Protein AF-A0A7V7JJJ9-F1 (afdb_monomer)

Radius of gyration: 15.01 Å; Cα contacts (8 Å, |Δi|>4): 64; chains: 1; bounding box: 35×25×46 Å

Nearest PDB structures (foldseek):
  1s94-assembly2_B  TM=2.962E-01  e=5.820E+00  Doryteuthis pealeii

pLDDT: mean 86.71, std 11.2, range [35.59, 96.56]

Mean predicted aligned error: 5.65 Å

Sequence (90 aa):
MSNISLTERYQALKNTLITRMMLGDAEDKCQKDLDDIYDRIVHAPVDTINAAIEKLSFAHHCLTEEQDLKETANLLCQVRDALESFEKRD

Foldseek 3Di:
DDPDALQNVLVVLVVVQVVVVVVVDDRVVSVVVNVVSVCCLLVPQCPDPSNLVSLQSNLVCCVPPVVNPPSNVSSVVRSVVVVVVVVVVD

Solvent-accessible surface area (backbone atoms only — not comparable to full-atom values): 5117 Å² total; per-residue (Å²): 130,86,80,75,50,68,51,60,52,42,54,55,50,50,55,50,44,56,55,36,57,78,68,73,52,90,53,70,68,61,54,50,57,43,52,56,46,50,50,56,54,72,69,50,72,54,84,46,71,66,48,37,51,49,32,50,54,37,23,49,45,29,46,76,76,68,64,34,60,66,60,21,51,52,40,51,48,52,43,49,56,36,53,56,55,52,62,77,72,113

Structure (mmCIF, N/CA/C/O backbone):
data_AF-A0A7V7JJJ9-F1
#
_entry.id   AF-A0A7V7JJJ9-F1
#
loop_
_atom_site.group_PDB
_atom_site.id
_atom_site.type_symbol
_atom_site.label_atom_id
_atom_site.label_alt_id
_atom_site.label_comp_id
_atom_site.label_asym_id
_atom_site.label_entity_id
_atom_site.label_seq_id
_atom_site.pdbx_PDB_ins_code
_atom_site.Cartn_x
_atom_site.Cartn_y
_atom_site.Cartn_z
_atom_site.occupancy
_atom_site.B_iso_or_equiv
_atom_site.auth_seq_id
_atom_site.auth_comp_id
_atom_site.auth_asym_id
_atom_site.auth_atom_id
_atom_site.pdbx_PDB_model_num
ATOM 1 N N . MET A 1 1 ? 14.899 -14.241 12.969 1.00 35.59 1 MET A N 1
ATOM 2 C CA . MET A 1 1 ? 14.531 -14.237 11.539 1.00 35.59 1 MET A CA 1
ATOM 3 C C . MET A 1 1 ? 13.788 -12.941 11.297 1.00 35.59 1 MET A C 1
ATOM 5 O O . MET A 1 1 ? 12.714 -12.785 11.860 1.00 35.59 1 MET A O 1
ATOM 9 N N . SER A 1 2 ? 14.393 -11.975 10.608 1.00 42.03 2 SER A N 1
ATOM 10 C CA . SER A 1 2 ? 13.729 -10.698 10.332 1.00 42.03 2 SER A CA 1
ATOM 11 C C . SER A 1 2 ? 12.581 -10.953 9.357 1.00 42.03 2 SER A C 1
ATOM 13 O O . SER A 1 2 ? 12.828 -11.282 8.199 1.00 42.03 2 SER A O 1
ATOM 15 N N . ASN A 1 3 ? 11.338 -10.876 9.838 1.00 58.22 3 ASN A N 1
ATOM 16 C CA . ASN A 1 3 ? 10.165 -10.774 8.974 1.00 58.22 3 ASN A CA 1
ATOM 17 C C . ASN A 1 3 ? 10.249 -9.406 8.294 1.00 58.22 3 ASN A C 1
ATOM 19 O O . ASN A 1 3 ? 9.842 -8.410 8.882 1.00 58.22 3 ASN A O 1
ATOM 23 N N . ILE A 1 4 ? 10.864 -9.358 7.113 1.00 67.38 4 ILE A N 1
ATOM 24 C CA . ILE A 1 4 ? 10.884 -8.157 6.272 1.00 67.38 4 ILE A CA 1
ATOM 25 C C . ILE A 1 4 ? 9.425 -7.792 5.981 1.00 67.38 4 ILE A C 1
ATOM 27 O O . ILE A 1 4 ? 8.646 -8.672 5.594 1.00 67.38 4 ILE A O 1
ATOM 31 N N . SER A 1 5 ? 9.062 -6.531 6.204 1.00 86.50 5 SER A N 1
ATOM 32 C CA . SER A 1 5 ? 7.705 -6.032 5.961 1.00 86.50 5 SER A CA 1
ATOM 33 C C . SER A 1 5 ? 7.334 -6.175 4.481 1.00 86.50 5 SER A C 1
ATOM 35 O O . SER A 1 5 ? 8.199 -6.204 3.595 1.00 86.50 5 SER A O 1
ATOM 37 N N . LEU A 1 6 ? 6.040 -6.293 4.180 1.00 86.62 6 LEU A N 1
ATOM 38 C CA . LEU A 1 6 ? 5.583 -6.374 2.788 1.00 86.62 6 LEU A CA 1
ATOM 39 C C . LEU A 1 6 ? 5.908 -5.079 2.032 1.00 86.62 6 LEU A C 1
ATOM 41 O O . LEU A 1 6 ? 6.270 -5.138 0.860 1.00 86.62 6 LEU A O 1
ATOM 45 N N . THR A 1 7 ? 5.876 -3.945 2.725 1.00 87.44 7 THR A N 1
ATOM 46 C CA . THR A 1 7 ? 6.242 -2.618 2.227 1.00 87.44 7 THR A CA 1
ATOM 47 C C . THR A 1 7 ? 7.708 -2.559 1.797 1.00 87.44 7 THR A C 1
ATOM 49 O O . THR A 1 7 ? 7.998 -2.178 0.665 1.00 87.44 7 THR A O 1
ATOM 52 N N . GLU A 1 8 ? 8.646 -3.000 2.642 1.00 88.56 8 GLU A N 1
ATOM 53 C CA . GLU A 1 8 ? 10.072 -3.059 2.276 1.00 88.56 8 GLU A CA 1
ATOM 54 C C . GLU A 1 8 ? 10.300 -3.982 1.075 1.00 88.56 8 GLU A C 1
ATOM 56 O O . GLU A 1 8 ? 11.115 -3.705 0.191 1.00 88.56 8 GLU A O 1
ATOM 61 N N . ARG A 1 9 ? 9.556 -5.091 1.019 1.00 88.00 9 ARG A N 1
ATOM 62 C CA . ARG A 1 9 ? 9.652 -6.051 -0.080 1.00 88.00 9 ARG A CA 1
ATOM 63 C C . ARG A 1 9 ? 9.112 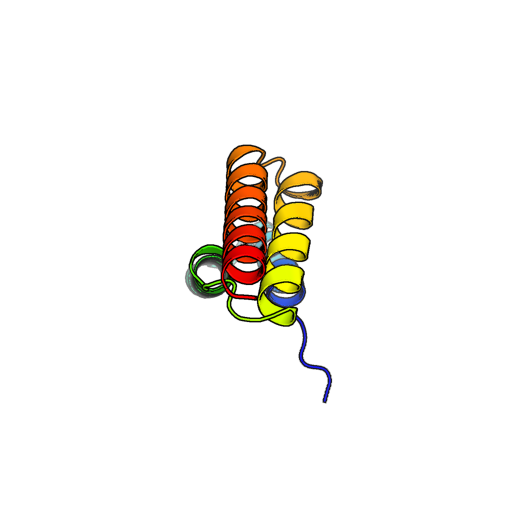-5.475 -1.389 1.00 88.00 9 ARG A C 1
ATOM 65 O O . ARG A 1 9 ? 9.739 -5.684 -2.426 1.00 88.00 9 ARG A O 1
ATOM 72 N N . TYR A 1 10 ? 8.011 -4.727 -1.332 1.00 89.19 10 TYR A N 1
ATOM 73 C CA . TYR A 1 10 ? 7.458 -3.984 -2.463 1.00 89.19 10 TYR A CA 1
ATOM 74 C C . TYR A 1 10 ? 8.468 -2.959 -2.990 1.00 89.19 10 TYR A C 1
ATOM 76 O O . TYR A 1 10 ? 8.799 -2.971 -4.173 1.00 89.19 10 TYR A O 1
ATOM 84 N N . GLN A 1 11 ? 9.053 -2.146 -2.105 1.00 88.62 11 GLN A N 1
ATOM 85 C CA . GLN A 1 11 ? 10.064 -1.145 -2.465 1.00 88.62 11 GLN A CA 1
ATOM 86 C C . GLN A 1 11 ? 11.287 -1.772 -3.147 1.00 88.62 11 GLN A C 1
ATOM 88 O O . GLN A 1 11 ? 11.734 -1.312 -4.199 1.00 88.62 11 GLN A O 1
ATOM 93 N N . ALA A 1 12 ? 11.820 -2.859 -2.582 1.00 89.56 12 ALA A N 1
ATOM 94 C CA . ALA A 1 12 ? 12.967 -3.561 -3.152 1.00 89.56 12 ALA A CA 1
ATOM 95 C C . ALA A 1 12 ? 12.662 -4.139 -4.544 1.00 89.56 12 ALA A C 1
ATOM 97 O O . ALA A 1 12 ? 13.485 -4.047 -5.462 1.00 89.56 12 ALA A O 1
ATOM 98 N N . LEU A 1 13 ? 11.471 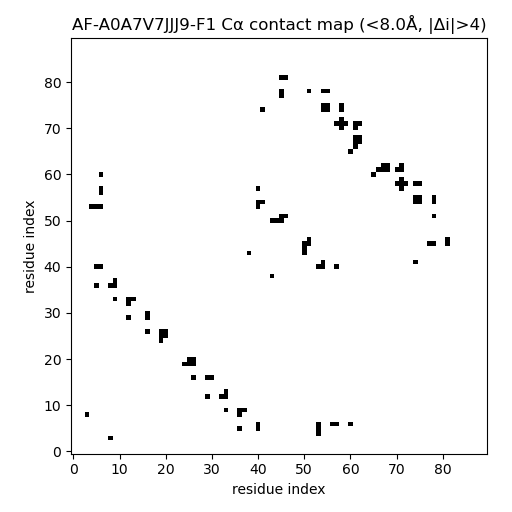-4.718 -4.713 1.00 88.94 13 LEU A N 1
ATOM 99 C CA . LEU A 1 13 ? 11.035 -5.287 -5.982 1.00 88.94 13 LEU A CA 1
ATOM 100 C C . LEU A 1 13 ? 10.809 -4.191 -7.035 1.00 88.94 13 LEU A C 1
ATOM 102 O O . LEU A 1 13 ? 11.247 -4.341 -8.173 1.00 88.94 13 LEU A O 1
ATOM 106 N N . LYS A 1 14 ? 10.246 -3.047 -6.639 1.00 88.12 14 LYS A N 1
ATOM 107 C CA . LYS A 1 14 ? 10.025 -1.885 -7.507 1.00 88.12 14 LYS A CA 1
ATOM 108 C C . LYS A 1 14 ? 11.337 -1.276 -7.995 1.00 88.12 14 LYS A C 1
ATOM 110 O O . LYS A 1 14 ? 11.501 -1.031 -9.186 1.00 88.12 14 LYS A O 1
ATOM 115 N N . ASN A 1 15 ? 12.318 -1.125 -7.109 1.00 88.31 15 ASN A N 1
ATOM 116 C CA . ASN A 1 15 ? 13.660 -0.672 -7.486 1.00 88.31 15 ASN A CA 1
ATOM 117 C C . ASN A 1 15 ? 14.353 -1.654 -8.443 1.00 88.31 15 ASN A C 1
ATOM 119 O O . ASN A 1 15 ? 15.054 -1.243 -9.374 1.00 88.31 15 ASN A O 1
ATOM 123 N N . THR A 1 16 ? 14.128 -2.955 -8.247 1.00 87.44 16 THR A N 1
ATOM 124 C CA . THR A 1 16 ? 14.627 -3.999 -9.151 1.00 87.44 16 THR A CA 1
ATOM 125 C C . THR A 1 16 ? 13.968 -3.896 -10.527 1.00 87.44 16 THR A C 1
ATOM 127 O O . THR A 1 16 ? 14.673 -3.977 -11.533 1.00 87.44 16 THR A O 1
ATOM 130 N N . LEU A 1 17 ? 12.651 -3.673 -10.576 1.00 87.06 17 LEU A N 1
ATOM 131 C CA . LEU A 1 17 ? 11.893 -3.478 -11.812 1.00 87.06 17 LEU A CA 1
ATOM 132 C C . LEU A 1 17 ? 12.425 -2.272 -12.595 1.00 87.06 17 LEU A C 1
ATOM 134 O O . LEU A 1 17 ? 12.873 -2.434 -13.723 1.00 87.06 17 LEU A O 1
ATOM 138 N N . ILE A 1 18 ? 12.510 -1.099 -11.957 1.00 85.81 18 ILE A N 1
ATOM 139 C CA . ILE A 1 18 ? 13.035 0.132 -12.574 1.00 85.81 18 ILE A CA 1
ATOM 140 C C . ILE A 1 18 ? 14.440 -0.100 -13.145 1.00 85.81 18 ILE A C 1
ATOM 142 O O . ILE A 1 18 ? 14.748 0.319 -14.259 1.00 85.81 18 ILE A O 1
ATOM 146 N N . THR A 1 19 ? 15.297 -0.808 -12.406 1.00 85.38 19 THR A N 1
ATOM 147 C CA . THR A 1 19 ? 16.651 -1.133 -12.876 1.00 85.38 19 THR A CA 1
ATOM 148 C C . THR A 1 19 ? 16.619 -2.032 -14.115 1.00 85.38 19 THR A C 1
ATOM 150 O O . THR A 1 19 ? 17.399 -1.827 -15.040 1.00 85.38 19 THR A O 1
ATOM 153 N N . ARG A 1 20 ? 15.713 -3.014 -14.168 1.00 82.12 20 ARG A N 1
ATOM 154 C CA . ARG A 1 20 ? 15.558 -3.920 -15.317 1.00 82.12 20 ARG A CA 1
ATOM 155 C C . ARG A 1 20 ? 14.945 -3.236 -16.537 1.00 82.12 20 ARG A C 1
ATOM 157 O O . ARG A 1 20 ? 15.437 -3.486 -17.635 1.00 82.12 20 ARG A O 1
ATOM 164 N N . MET A 1 21 ? 13.986 -2.321 -16.355 1.00 81.69 21 MET A N 1
ATOM 165 C CA . MET A 1 21 ? 13.466 -1.458 -17.431 1.00 81.69 21 MET A CA 1
ATOM 166 C C . MET A 1 21 ? 14.596 -0.720 -18.135 1.00 81.69 21 MET A C 1
ATOM 168 O O . MET A 1 21 ? 14.689 -0.725 -19.360 1.00 81.69 21 MET A O 1
ATOM 172 N N . MET A 1 22 ? 15.488 -0.113 -17.347 1.00 82.75 22 MET A N 1
ATOM 173 C CA . MET A 1 22 ? 16.633 0.638 -17.868 1.00 82.75 22 MET A CA 1
ATOM 174 C C . MET A 1 22 ? 17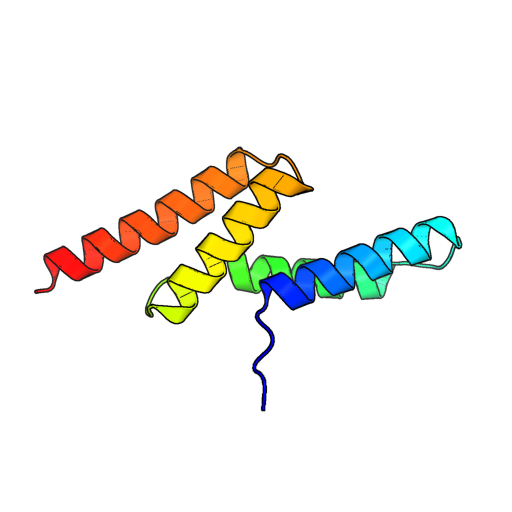.618 -0.252 -18.640 1.00 82.75 22 MET A C 1
ATOM 176 O O . MET A 1 22 ? 18.355 0.245 -19.488 1.00 82.75 22 MET A O 1
ATOM 180 N N . LEU A 1 23 ? 17.630 -1.560 -18.362 1.00 84.00 23 LEU A N 1
ATOM 181 C CA . LEU A 1 23 ? 18.478 -2.554 -19.022 1.00 84.00 23 LEU A CA 1
ATOM 182 C C . LEU A 1 23 ? 17.790 -3.254 -20.212 1.00 84.00 23 LEU A C 1
ATOM 184 O O . LEU A 1 23 ? 18.450 -4.028 -20.903 1.00 84.00 23 LEU A O 1
ATOM 188 N N . GLY A 1 24 ? 16.509 -2.969 -20.483 1.00 70.75 24 GLY A N 1
ATOM 189 C CA . GLY A 1 24 ? 15.764 -3.502 -21.631 1.00 70.75 24 GLY A CA 1
ATOM 190 C C . GLY A 1 24 ? 15.357 -4.976 -21.516 1.00 70.75 24 GLY A C 1
ATOM 191 O O . GLY A 1 24 ? 15.167 -5.627 -22.543 1.00 70.75 24 GLY A O 1
ATOM 192 N N . ASP A 1 25 ? 15.256 -5.508 -20.295 1.00 74.94 25 ASP A N 1
ATOM 193 C CA . ASP A 1 25 ? 14.900 -6.909 -20.034 1.00 74.94 25 ASP A CA 1
ATOM 194 C C . ASP A 1 25 ? 13.380 -7.082 -19.828 1.00 74.94 25 ASP A C 1
ATOM 196 O O . ASP A 1 25 ? 12.705 -6.165 -19.361 1.00 74.94 25 ASP A O 1
ATOM 200 N N . ALA A 1 26 ? 12.823 -8.248 -20.174 1.00 60.53 26 ALA A N 1
ATOM 201 C CA . ALA A 1 26 ? 11.373 -8.484 -20.125 1.00 60.53 26 ALA A CA 1
ATOM 202 C C . ALA A 1 26 ? 10.839 -8.594 -18.676 1.00 60.53 26 ALA A C 1
ATOM 204 O O . ALA A 1 26 ? 11.346 -9.365 -17.858 1.00 60.53 26 ALA A O 1
ATOM 205 N N . GLU A 1 27 ? 9.787 -7.829 -18.365 1.00 67.88 27 GLU A N 1
ATOM 206 C CA . GLU A 1 27 ? 9.382 -7.459 -16.997 1.00 67.88 27 GLU A CA 1
ATOM 207 C C . GLU A 1 27 ? 8.277 -8.303 -16.347 1.00 67.88 27 GLU A C 1
ATOM 209 O O . GLU A 1 27 ? 8.060 -8.195 -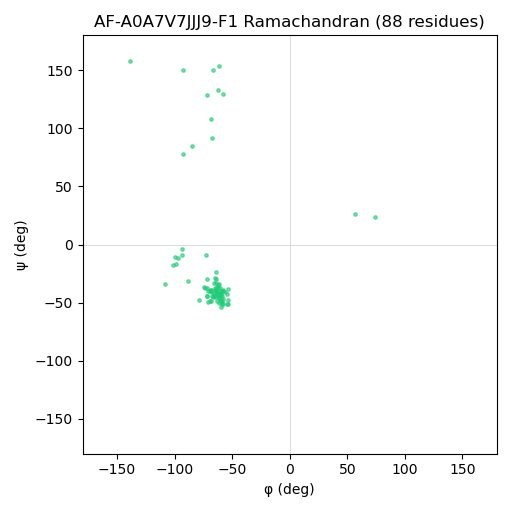15.136 1.00 67.88 27 GLU A O 1
ATOM 214 N N . ASP A 1 28 ? 7.592 -9.158 -17.110 1.00 73.75 28 ASP A N 1
ATOM 215 C CA . ASP A 1 28 ? 6.268 -9.693 -16.742 1.00 73.75 28 ASP A CA 1
ATOM 216 C C . ASP A 1 28 ? 6.206 -10.357 -15.359 1.00 73.75 28 ASP A C 1
ATOM 218 O O . ASP A 1 28 ? 5.233 -10.208 -14.621 1.00 73.75 28 ASP A O 1
ATOM 222 N N . LYS A 1 29 ? 7.257 -11.087 -14.967 1.00 77.75 29 LYS A N 1
ATOM 223 C CA . LYS A 1 29 ? 7.282 -11.767 -13.664 1.00 77.75 29 LYS A CA 1
ATOM 224 C C . LYS A 1 29 ? 7.475 -10.794 -12.497 1.00 77.75 29 LYS A C 1
ATOM 226 O O . LYS A 1 29 ? 6.894 -10.995 -11.439 1.00 77.75 29 LYS A O 1
ATOM 231 N N . CYS A 1 30 ? 8.295 -9.762 -12.681 1.00 81.38 30 CYS A N 1
ATOM 232 C CA . CYS A 1 30 ? 8.610 -8.800 -11.626 1.00 81.38 30 CYS A CA 1
ATOM 233 C C . CYS A 1 30 ? 7.430 -7.853 -11.378 1.00 81.38 30 CYS A C 1
ATOM 235 O O . CYS A 1 30 ? 7.147 -7.531 -10.228 1.00 81.38 30 CYS A O 1
ATOM 237 N N . GLN A 1 31 ? 6.710 -7.479 -12.441 1.00 84.56 31 GLN A N 1
ATOM 238 C CA . GLN A 1 31 ? 5.467 -6.721 -12.324 1.00 84.56 31 GLN A CA 1
ATOM 239 C C . GLN A 1 31 ? 4.379 -7.535 -11.615 1.00 84.56 31 GLN A C 1
ATOM 241 O O . GLN A 1 31 ? 3.764 -7.048 -10.675 1.00 84.56 31 GLN A O 1
ATOM 246 N N . LYS A 1 32 ? 4.200 -8.808 -11.986 1.00 88.69 32 LYS A N 1
ATOM 247 C CA . LYS A 1 32 ? 3.224 -9.673 -11.316 1.00 88.69 32 LYS A CA 1
ATOM 248 C C . LYS A 1 32 ? 3.503 -9.827 -9.816 1.00 88.69 32 LYS A C 1
ATOM 250 O O . LYS A 1 32 ? 2.587 -9.734 -9.008 1.00 88.69 32 LYS A O 1
ATOM 255 N N . ASP A 1 33 ? 4.764 -10.046 -9.445 1.00 87.88 33 ASP A N 1
ATOM 256 C CA . ASP A 1 33 ? 5.150 -10.176 -8.037 1.00 87.88 33 ASP A CA 1
ATOM 257 C C . ASP A 1 33 ? 4.919 -8.855 -7.257 1.00 87.88 33 ASP A C 1
ATOM 259 O O . ASP A 1 33 ? 4.658 -8.896 -6.053 1.00 87.88 33 ASP A O 1
ATOM 263 N N . LEU A 1 34 ? 4.995 -7.688 -7.919 1.00 88.81 34 LEU A N 1
ATOM 264 C CA . LEU A 1 34 ? 4.655 -6.384 -7.327 1.00 88.81 34 LEU A CA 1
ATOM 265 C C . LEU A 1 34 ? 3.157 -6.262 -7.075 1.00 88.81 34 LEU A C 1
ATOM 267 O O . LEU A 1 34 ? 2.763 -5.912 -5.961 1.00 88.81 34 LEU A O 1
ATOM 271 N N . ASP A 1 35 ? 2.351 -6.588 -8.084 1.00 89.31 35 ASP A N 1
ATOM 272 C CA . ASP A 1 35 ? 0.892 -6.533 -8.009 1.00 89.31 35 ASP A CA 1
ATOM 273 C C . ASP A 1 35 ? 0.378 -7.459 -6.893 1.00 89.31 35 ASP A C 1
ATOM 275 O O . ASP A 1 35 ? -0.445 -7.052 -6.074 1.00 89.31 35 ASP A O 1
ATOM 279 N N . ASP A 1 36 ? 0.946 -8.664 -6.768 1.00 91.38 36 ASP A N 1
ATOM 280 C CA . ASP A 1 36 ? 0.603 -9.615 -5.705 1.00 91.38 36 ASP A CA 1
ATOM 281 C C . ASP A 1 36 ? 0.928 -9.067 -4.298 1.00 91.38 36 ASP A C 1
ATOM 283 O O . ASP A 1 36 ? 0.196 -9.322 -3.335 1.00 91.38 36 ASP A O 1
ATOM 287 N N . ILE A 1 37 ? 2.035 -8.330 -4.129 1.00 91.50 37 ILE A N 1
ATOM 288 C CA . ILE A 1 37 ? 2.378 -7.708 -2.838 1.00 91.50 37 ILE A CA 1
ATOM 289 C C . ILE A 1 37 ? 1.444 -6.533 -2.546 1.00 91.50 37 ILE A C 1
ATOM 291 O O . ILE A 1 37 ? 0.952 -6.426 -1.420 1.00 91.50 37 ILE A O 1
ATOM 295 N N . TYR A 1 38 ? 1.184 -5.687 -3.544 1.00 91.69 38 TYR A N 1
ATOM 296 C CA . TYR A 1 38 ? 0.252 -4.568 -3.439 1.00 91.69 38 TYR A CA 1
ATOM 297 C C . TYR A 1 38 ? -1.127 -5.052 -2.979 1.00 91.69 38 TYR A C 1
ATOM 299 O O . TYR A 1 38 ? -1.637 -4.585 -1.958 1.00 91.69 38 TYR A O 1
ATOM 307 N N . ASP A 1 39 ? -1.679 -6.067 -3.649 1.00 91.44 39 ASP A N 1
ATOM 308 C CA . ASP A 1 39 ? -2.998 -6.612 -3.330 1.00 91.44 39 ASP A CA 1
ATOM 309 C C . ASP A 1 39 ? -3.066 -7.127 -1.895 1.00 91.44 39 ASP A C 1
ATOM 311 O O . ASP A 1 39 ? -4.047 -6.89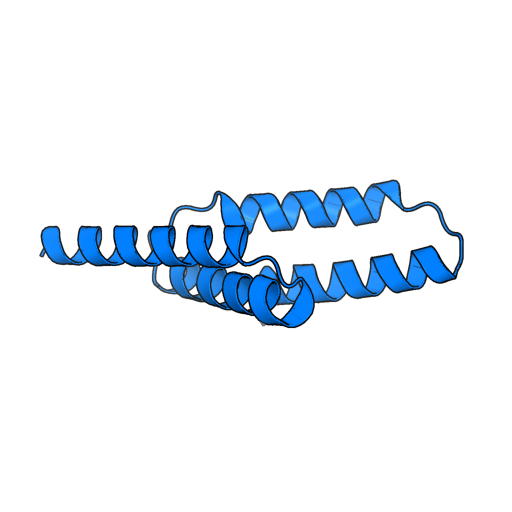5 -1.184 1.00 91.44 39 ASP A O 1
ATOM 315 N N . ARG A 1 40 ? -1.995 -7.776 -1.429 1.00 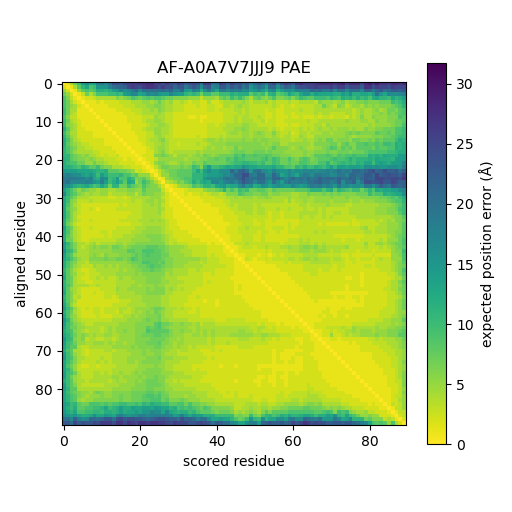90.06 40 ARG A N 1
ATOM 316 C CA . ARG A 1 40 ? -1.907 -8.270 -0.054 1.00 90.06 40 ARG A CA 1
ATOM 317 C C . ARG A 1 40 ? -1.875 -7.155 0.979 1.00 90.06 40 ARG A C 1
ATOM 319 O O . ARG A 1 40 ? -2.381 -7.375 2.073 1.00 90.06 40 ARG A O 1
ATOM 326 N N . ILE A 1 41 ? -1.290 -5.998 0.683 1.00 90.50 41 ILE A N 1
ATOM 327 C CA . ILE A 1 41 ? -1.271 -4.871 1.623 1.00 90.50 41 ILE A CA 1
ATOM 328 C C . ILE A 1 41 ? -2.615 -4.138 1.596 1.00 90.50 41 ILE A C 1
ATOM 330 O O . ILE A 1 41 ? -3.204 -3.875 2.648 1.00 90.50 41 ILE A O 1
ATOM 334 N N . VAL A 1 42 ? -3.131 -3.835 0.404 1.00 90.88 42 VAL A N 1
ATOM 335 C CA . VAL A 1 42 ? -4.338 -3.017 0.222 1.00 90.88 42 VAL A CA 1
ATOM 336 C C . VAL A 1 42 ? -5.598 -3.757 0.659 1.00 90.88 42 VAL A C 1
ATOM 338 O O . VAL A 1 42 ? -6.431 -3.170 1.349 1.00 90.88 42 VAL A O 1
ATOM 341 N N . HIS A 1 43 ? -5.716 -5.052 0.367 1.00 90.62 43 HIS A N 1
ATOM 342 C CA . HIS A 1 43 ? -6.915 -5.830 0.693 1.00 90.62 43 HIS A CA 1
ATOM 343 C C . HIS A 1 43 ? -6.841 -6.568 2.034 1.00 90.62 43 HIS A C 1
ATOM 345 O O . HIS A 1 43 ? -7.857 -7.098 2.487 1.00 90.62 43 HIS A O 1
ATOM 351 N N . ALA A 1 44 ? -5.681 -6.606 2.704 1.00 88.25 44 ALA A N 1
ATOM 352 C CA . ALA A 1 44 ? -5.601 -7.210 4.033 1.00 88.25 44 ALA A CA 1
ATOM 353 C C . ALA A 1 44 ? -6.490 -6.451 5.035 1.00 88.25 44 ALA A C 1
ATOM 355 O O . ALA A 1 44 ? -6.423 -5.220 5.090 1.00 88.25 44 ALA A O 1
ATOM 356 N N . PRO A 1 45 ? -7.302 -7.144 5.850 1.00 90.88 45 PRO A N 1
ATOM 357 C CA . PRO A 1 45 ? -8.029 -6.505 6.937 1.00 90.88 45 PRO A CA 1
ATOM 358 C C . PRO A 1 45 ? -7.059 -5.997 8.014 1.00 90.88 45 PRO A C 1
ATOM 360 O O . PRO A 1 45 ? -5.994 -6.572 8.238 1.00 90.88 45 PRO A O 1
ATOM 363 N N . VAL A 1 46 ? -7.442 -4.928 8.712 1.00 92.88 46 VAL A N 1
ATOM 364 C CA . VAL A 1 46 ? -6.698 -4.407 9.869 1.00 92.88 46 VAL A CA 1
ATOM 365 C C . VAL A 1 46 ? -7.271 -5.031 11.139 1.00 92.88 46 VAL A C 1
ATOM 367 O O . VAL A 1 46 ? -8.076 -4.434 11.844 1.00 92.88 46 VAL A O 1
ATOM 370 N N . ASP A 1 47 ? -6.900 -6.280 11.395 1.00 92.12 47 ASP A N 1
ATOM 371 C CA . ASP A 1 47 ? -7.335 -7.055 12.564 1.00 92.12 47 ASP A CA 1
ATOM 372 C C . ASP A 1 47 ? -6.288 -7.091 13.695 1.00 92.12 47 ASP A C 1
ATOM 374 O O . ASP A 1 47 ? -6.579 -7.510 14.815 1.00 92.12 47 ASP A O 1
ATOM 378 N N . THR A 1 48 ? -5.070 -6.627 13.413 1.00 90.25 48 THR A N 1
ATOM 379 C CA . THR A 1 48 ? -3.932 -6.605 14.336 1.00 90.25 48 THR A CA 1
ATOM 380 C C . THR A 1 48 ? -3.153 -5.295 14.231 1.00 90.25 48 THR A C 1
ATOM 382 O O . THR A 1 48 ? -3.155 -4.628 13.195 1.00 90.25 48 THR A O 1
ATOM 385 N N . ILE A 1 49 ? -2.406 -4.954 15.288 1.00 88.75 49 ILE A N 1
ATOM 386 C CA . ILE A 1 49 ? -1.503 -3.788 15.295 1.00 88.75 49 ILE A CA 1
ATOM 387 C C . ILE A 1 49 ? -0.463 -3.894 14.170 1.00 88.75 49 ILE A C 1
ATOM 389 O O . ILE A 1 49 ? -0.182 -2.906 13.500 1.00 88.75 49 ILE A O 1
ATOM 393 N N . ASN A 1 50 ? 0.072 -5.091 13.914 1.00 89.56 50 ASN A N 1
ATOM 394 C CA . ASN A 1 50 ? 1.048 -5.294 12.842 1.00 89.56 50 ASN A CA 1
ATOM 395 C C . ASN A 1 50 ? 0.446 -5.005 11.460 1.00 89.56 50 ASN A C 1
ATOM 397 O O . ASN A 1 50 ? 1.099 -4.353 10.653 1.00 89.56 50 ASN A O 1
ATOM 401 N N . ALA A 1 51 ? -0.798 -5.424 11.202 1.00 90.25 51 ALA A N 1
ATOM 402 C CA . ALA A 1 51 ? -1.490 -5.103 9.954 1.00 90.25 51 ALA A CA 1
ATOM 403 C C . ALA A 1 51 ? -1.741 -3.591 9.806 1.00 90.25 51 ALA A C 1
ATOM 405 O O . ALA A 1 51 ? -1.583 -3.043 8.715 1.00 90.25 51 ALA A O 1
ATOM 406 N N . ALA A 1 52 ? -2.074 -2.902 10.905 1.00 91.69 52 ALA A N 1
ATOM 407 C CA . ALA A 1 52 ? -2.226 -1.447 10.911 1.00 91.69 52 ALA A CA 1
ATOM 408 C C . ALA A 1 52 ? -0.905 -0.741 10.570 1.00 91.69 52 ALA A C 1
ATOM 410 O O . ALA A 1 52 ? -0.875 0.117 9.691 1.00 91.69 52 ALA A O 1
ATOM 411 N N . ILE A 1 53 ? 0.191 -1.133 11.228 1.00 92.31 53 ILE A N 1
ATOM 412 C CA . ILE A 1 53 ? 1.530 -0.583 10.978 1.00 92.31 53 ILE A CA 1
ATOM 413 C C . ILE A 1 53 ? 1.950 -0.833 9.527 1.00 92.31 53 ILE A C 1
ATOM 415 O O . ILE A 1 53 ? 2.446 0.082 8.881 1.00 92.31 53 ILE A O 1
ATOM 419 N N . GLU A 1 54 ? 1.717 -2.034 8.997 1.00 92.56 54 GLU A N 1
ATOM 420 C CA . GLU A 1 54 ? 2.049 -2.374 7.611 1.00 92.56 54 GLU A CA 1
ATOM 421 C C . GLU A 1 54 ? 1.320 -1.464 6.610 1.00 92.56 54 GLU A C 1
ATOM 423 O O . GLU A 1 54 ? 1.954 -0.888 5.728 1.00 92.56 54 GLU A O 1
ATOM 428 N N . LYS A 1 55 ? 0.008 -1.247 6.781 1.00 94.38 55 LYS A N 1
ATOM 429 C CA . LYS A 1 55 ? -0.745 -0.321 5.919 1.00 94.38 55 LYS A CA 1
ATOM 430 C C . LYS A 1 55 ? -0.292 1.127 6.063 1.00 94.38 55 LYS A C 1
ATOM 432 O O . LYS A 1 55 ? -0.260 1.837 5.063 1.00 94.38 55 LYS A O 1
ATOM 437 N N . LEU A 1 56 ? 0.051 1.580 7.271 1.00 95.12 56 LEU A N 1
ATOM 438 C CA . LEU A 1 56 ? 0.562 2.938 7.489 1.00 95.12 56 LEU A CA 1
ATOM 439 C C . LEU A 1 56 ? 1.928 3.143 6.825 1.00 95.12 56 LEU A C 1
ATOM 441 O O . LEU A 1 56 ? 2.149 4.174 6.191 1.00 95.12 56 LEU A O 1
ATOM 445 N N . SER A 1 57 ? 2.820 2.155 6.922 1.00 94.19 57 SER A N 1
ATOM 446 C CA . SER A 1 57 ? 4.106 2.159 6.217 1.00 94.19 57 SER A CA 1
ATOM 447 C C . SER A 1 57 ? 3.907 2.229 4.704 1.00 94.19 57 SER A C 1
ATOM 449 O O . SER A 1 57 ? 4.571 3.014 4.027 1.00 94.19 57 SER A O 1
ATOM 451 N N . PHE A 1 58 ? 2.952 1.462 4.174 1.00 94.94 58 PHE A N 1
ATOM 452 C CA . PHE A 1 58 ? 2.643 1.486 2.749 1.00 94.94 58 PHE A CA 1
ATOM 453 C C . PHE A 1 58 ? 1.997 2.805 2.307 1.00 94.94 58 PHE A C 1
ATOM 455 O O . PHE A 1 58 ? 2.403 3.377 1.302 1.00 94.94 58 PHE A O 1
ATOM 462 N N . ALA A 1 59 ? 1.080 3.363 3.101 1.00 95.31 59 ALA A N 1
ATOM 463 C CA . ALA A 1 59 ? 0.489 4.675 2.845 1.00 95.31 59 ALA A CA 1
ATOM 464 C C . ALA A 1 59 ? 1.553 5.781 2.803 1.00 95.31 59 ALA A C 1
ATOM 466 O O . ALA A 1 59 ? 1.506 6.659 1.945 1.00 95.31 59 ALA A O 1
ATOM 467 N N . HIS A 1 60 ? 2.545 5.721 3.697 1.00 94.31 60 HIS A N 1
ATOM 468 C CA . HIS A 1 60 ? 3.682 6.635 3.661 1.00 94.31 60 HIS A CA 1
ATOM 469 C C . HIS A 1 60 ? 4.467 6.497 2.351 1.00 94.31 60 HI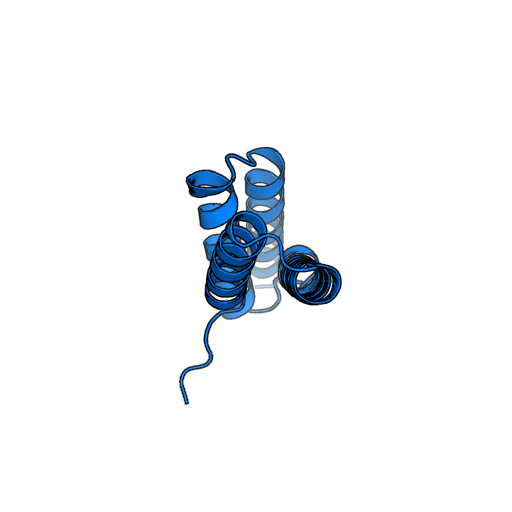S A C 1
ATOM 471 O O . HIS A 1 60 ? 4.763 7.509 1.722 1.00 94.31 60 HIS A O 1
ATOM 477 N N . HIS A 1 61 ? 4.759 5.270 1.907 1.00 92.62 61 HIS A N 1
ATOM 478 C CA . HIS A 1 61 ? 5.417 5.035 0.619 1.00 92.62 61 HIS A CA 1
ATOM 479 C C . HIS A 1 61 ? 4.613 5.613 -0.558 1.00 92.62 61 HIS A C 1
ATOM 481 O O . HIS A 1 61 ? 5.171 6.362 -1.364 1.00 92.62 61 HIS A O 1
ATOM 487 N N . CYS A 1 62 ? 3.306 5.340 -0.625 1.00 92.56 62 CYS A N 1
ATOM 488 C CA . CYS A 1 62 ? 2.427 5.893 -1.658 1.00 92.56 62 CYS A CA 1
ATOM 489 C C . CYS A 1 62 ? 2.467 7.428 -1.673 1.00 92.56 62 CYS A C 1
ATOM 491 O O . CYS A 1 62 ? 2.543 8.037 -2.739 1.00 92.56 62 CYS A O 1
ATOM 493 N N . LEU A 1 63 ? 2.493 8.065 -0.499 1.00 93.50 63 LEU A N 1
ATOM 494 C 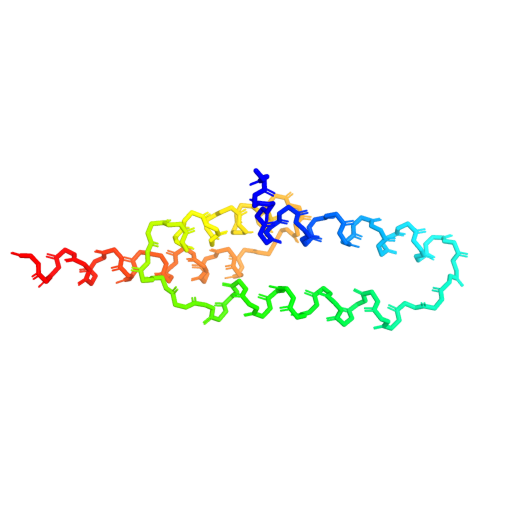CA . LEU A 1 63 ? 2.566 9.518 -0.380 1.00 93.50 63 LEU A CA 1
ATOM 495 C C . LEU A 1 63 ? 3.918 10.082 -0.837 1.00 93.50 63 LEU A C 1
ATOM 497 O O . LEU A 1 63 ? 3.950 11.062 -1.580 1.00 93.50 63 LEU A O 1
ATOM 501 N N . THR A 1 64 ? 5.029 9.507 -0.369 1.00 91.31 64 THR A N 1
ATOM 502 C CA . THR A 1 64 ? 6.361 10.109 -0.541 1.00 91.31 64 THR A CA 1
ATOM 503 C C . THR A 1 64 ? 7.058 9.714 -1.833 1.00 91.31 64 THR A C 1
ATOM 505 O O . THR A 1 64 ? 7.842 10.503 -2.357 1.00 91.31 64 THR A O 1
ATOM 508 N N . GLU A 1 65 ? 6.809 8.508 -2.341 1.00 89.38 65 GLU A N 1
ATOM 509 C CA . GLU A 1 65 ? 7.514 7.966 -3.509 1.00 89.38 65 GLU A CA 1
ATOM 510 C C . GLU A 1 65 ? 6.632 7.895 -4.760 1.00 89.38 65 GLU A C 1
ATOM 512 O O . GLU A 1 65 ? 7.132 8.100 -5.864 1.00 89.38 65 GLU A O 1
ATOM 517 N N . GLU A 1 66 ? 5.329 7.636 -4.610 1.00 88.25 66 GLU A N 1
ATOM 518 C CA . GLU A 1 66 ? 4.389 7.518 -5.742 1.00 88.25 66 GLU A CA 1
ATOM 519 C C . GLU A 1 66 ? 3.531 8.768 -5.958 1.00 88.25 66 GLU A C 1
ATOM 521 O O . GLU A 1 66 ? 2.984 8.950 -7.043 1.00 88.25 66 GLU A O 1
ATOM 526 N N . GLN A 1 67 ? 3.437 9.644 -4.951 1.00 92.75 67 GLN A N 1
ATOM 527 C CA . GLN A 1 67 ? 2.514 10.785 -4.923 1.00 92.75 67 GLN A CA 1
ATOM 528 C C . GLN A 1 67 ? 1.041 10.364 -5.109 1.00 92.75 67 GLN A C 1
ATOM 530 O O . GLN A 1 67 ? 0.206 11.158 -5.551 1.00 92.75 67 GLN A O 1
ATOM 535 N N . ASP A 1 68 ? 0.699 9.126 -4.735 1.00 93.75 68 ASP A N 1
ATOM 536 C CA . ASP A 1 68 ? -0.663 8.606 -4.810 1.00 93.75 68 ASP A CA 1
ATOM 537 C C . ASP A 1 68 ? -1.458 9.007 -3.561 1.00 93.75 68 ASP A C 1
ATOM 539 O O . ASP A 1 68 ? -1.583 8.278 -2.570 1.00 93.75 68 ASP A O 1
ATOM 543 N N . LEU A 1 69 ? -2.010 10.220 -3.611 1.00 93.19 69 LEU A N 1
ATOM 544 C CA . LEU A 1 69 ? -2.838 10.772 -2.538 1.00 93.19 69 LEU A CA 1
ATOM 545 C C . LEU A 1 69 ? -4.127 9.974 -2.321 1.00 93.19 69 LEU A C 1
ATOM 547 O O . LEU A 1 69 ? -4.647 9.944 -1.203 1.00 93.19 69 LEU A O 1
ATOM 551 N N . LYS A 1 70 ? -4.658 9.349 -3.379 1.00 95.50 70 LYS A N 1
ATOM 552 C CA . LYS A 1 70 ? -5.909 8.598 -3.308 1.00 95.50 70 LYS A CA 1
ATOM 553 C C . LYS A 1 70 ? -5.692 7.313 -2.521 1.00 95.50 70 LYS A C 1
ATOM 555 O O . LYS A 1 70 ? -6.454 7.051 -1.591 1.00 95.50 70 LYS A O 1
ATOM 560 N N . GLU A 1 71 ? -4.650 6.557 -2.854 1.00 93.31 71 GLU A N 1
ATOM 561 C CA . GLU A 1 71 ? -4.339 5.314 -2.151 1.00 93.31 71 GLU A CA 1
ATOM 562 C C . GLU A 1 71 ? -3.878 5.586 -0.718 1.00 93.31 71 GLU A C 1
ATOM 564 O O . GLU A 1 71 ? -4.334 4.934 0.221 1.00 93.31 71 GLU A O 1
ATOM 569 N N . THR A 1 72 ? -3.086 6.643 -0.513 1.00 95.44 72 THR A N 1
ATOM 570 C CA . THR A 1 72 ? -2.711 7.105 0.832 1.00 95.44 72 THR A CA 1
ATOM 571 C C . THR A 1 72 ? -3.950 7.347 1.700 1.00 95.44 72 THR A C 1
ATOM 573 O O . THR A 1 72 ? -4.050 6.824 2.811 1.00 95.44 72 THR A O 1
ATOM 576 N N . ALA A 1 73 ? -4.925 8.116 1.202 1.00 96.31 73 ALA A N 1
ATOM 577 C CA . ALA A 1 73 ? -6.150 8.405 1.944 1.00 96.31 73 ALA A CA 1
ATOM 578 C C . ALA A 1 73 ? -6.991 7.142 2.193 1.00 96.31 73 ALA A C 1
ATOM 580 O O . ALA A 1 73 ? -7.540 6.981 3.284 1.00 96.31 73 ALA A O 1
ATOM 581 N N . ASN A 1 74 ? -7.071 6.240 1.211 1.00 96.25 74 ASN A N 1
ATOM 582 C CA . ASN A 1 74 ? -7.777 4.965 1.332 1.00 96.25 74 ASN A CA 1
ATOM 583 C C . ASN A 1 74 ? -7.213 4.116 2.482 1.00 96.25 74 ASN A C 1
ATOM 585 O O . ASN A 1 74 ? -7.953 3.702 3.376 1.00 96.25 74 ASN A O 1
ATOM 589 N N . LEU A 1 75 ? -5.895 3.920 2.508 1.00 95.94 75 LEU A N 1
ATOM 590 C CA . LEU A 1 75 ? -5.213 3.131 3.533 1.00 95.94 75 LEU A CA 1
ATOM 591 C C . LEU A 1 75 ? -5.361 3.745 4.931 1.00 95.94 75 LEU A C 1
ATOM 593 O O . LEU A 1 75 ? -5.631 3.023 5.893 1.00 95.94 75 LEU A O 1
ATOM 597 N N . LEU A 1 76 ? -5.254 5.074 5.047 1.00 96.50 76 LEU A N 1
ATOM 598 C CA . LEU A 1 76 ? -5.474 5.781 6.313 1.00 96.50 76 LEU A CA 1
ATOM 599 C C . LEU A 1 76 ? -6.911 5.612 6.826 1.00 96.50 76 LEU A C 1
ATOM 601 O O . LEU A 1 76 ? -7.104 5.358 8.015 1.00 96.50 76 LEU A O 1
ATOM 605 N N . CYS A 1 77 ? -7.913 5.711 5.945 1.00 96.56 77 CYS A N 1
ATOM 606 C CA . CYS A 1 77 ? -9.311 5.472 6.306 1.00 96.56 77 CYS A CA 1
ATOM 607 C C . CYS A 1 77 ? -9.526 4.041 6.807 1.00 96.56 77 CYS A C 1
ATOM 609 O O . CYS A 1 77 ? -10.143 3.862 7.850 1.00 96.56 77 CYS A O 1
ATOM 611 N N . GLN A 1 78 ? -8.962 3.031 6.136 1.00 95.56 78 GLN A N 1
ATOM 612 C CA . GLN A 1 78 ? -9.084 1.634 6.572 1.00 95.56 78 GLN A CA 1
ATOM 613 C C . GLN A 1 78 ? -8.497 1.402 7.970 1.00 95.56 78 GLN A C 1
ATOM 615 O O . GLN A 1 78 ? -9.100 0.707 8.788 1.00 95.56 78 GLN A O 1
ATOM 620 N N . VAL A 1 79 ? -7.333 1.994 8.263 1.00 95.88 79 VAL A N 1
ATOM 621 C CA . VAL A 1 79 ? -6.717 1.903 9.595 1.00 95.88 79 VAL A CA 1
ATOM 622 C C . VAL A 1 79 ? -7.569 2.627 10.638 1.00 95.88 79 VAL A C 1
ATOM 624 O O . VAL A 1 79 ? -7.832 2.062 11.698 1.00 95.88 79 VAL A O 1
ATOM 627 N N . ARG A 1 80 ? -8.048 3.841 10.341 1.00 96.19 80 ARG A N 1
ATOM 628 C CA . ARG A 1 80 ? -8.937 4.595 11.239 1.00 96.19 80 ARG A CA 1
ATOM 629 C C . ARG A 1 80 ? -10.213 3.814 11.552 1.00 96.19 80 ARG A C 1
ATOM 631 O O . ARG A 1 80 ? -10.544 3.644 12.720 1.00 96.19 80 ARG A O 1
ATOM 638 N N . ASP A 1 81 ? -10.907 3.324 10.529 1.00 94.81 81 ASP A N 1
ATOM 639 C CA . ASP A 1 81 ? -12.192 2.636 10.680 1.00 94.81 81 ASP A CA 1
ATOM 640 C C . ASP A 1 81 ? -12.042 1.348 11.506 1.00 94.81 81 ASP A C 1
ATOM 642 O O . ASP A 1 81 ? -12.916 1.001 12.307 1.00 94.81 81 ASP A O 1
ATOM 646 N N . ALA A 1 82 ? -10.908 0.656 11.365 1.00 93.25 82 ALA A N 1
ATOM 647 C CA . ALA A 1 82 ? -10.573 -0.493 12.196 1.00 93.25 82 ALA A CA 1
ATOM 648 C C . ALA A 1 82 ? -10.320 -0.105 13.660 1.00 93.25 82 ALA A C 1
ATOM 650 O O . ALA A 1 82 ? -10.862 -0.752 14.554 1.00 93.25 82 ALA A O 1
ATOM 651 N N . LEU A 1 83 ? -9.567 0.972 13.917 1.00 90.56 83 LEU A N 1
ATOM 652 C CA . LEU A 1 83 ? -9.321 1.479 15.273 1.00 90.56 83 LEU A CA 1
ATOM 653 C C . LEU A 1 83 ? -10.618 1.901 15.977 1.00 90.56 83 LEU A C 1
ATOM 655 O O . LEU A 1 83 ? -10.857 1.480 17.106 1.00 90.56 83 LEU A O 1
ATOM 659 N N . GLU A 1 84 ? -11.495 2.641 15.295 1.00 92.00 84 GLU A N 1
ATOM 660 C CA . GLU A 1 84 ? -12.819 2.997 15.827 1.00 92.00 84 GLU A CA 1
ATOM 661 C C . GLU A 1 84 ? -13.685 1.758 16.101 1.00 92.00 84 GLU A C 1
ATOM 663 O O . GLU A 1 84 ? -14.502 1.737 17.023 1.00 92.00 84 GLU A O 1
ATOM 668 N N . SER A 1 85 ? -13.537 0.715 15.282 1.00 89.06 85 SER A N 1
ATOM 669 C CA . SER A 1 85 ? -14.250 -0.548 15.473 1.00 89.06 85 SER A CA 1
ATOM 670 C C . SER A 1 85 ? -13.724 -1.344 16.666 1.00 89.06 85 SER A C 1
ATOM 672 O O . SER A 1 85 ? -14.503 -2.084 17.263 1.00 89.06 85 SER A O 1
ATOM 674 N N . PHE A 1 86 ? -12.441 -1.215 17.014 1.00 86.38 86 PHE A N 1
ATOM 675 C CA . PHE A 1 86 ? -11.885 -1.794 18.238 1.00 86.38 86 PHE A CA 1
ATOM 676 C C . PHE A 1 86 ? -12.360 -1.039 19.477 1.00 86.38 86 PHE A C 1
ATOM 678 O O . PHE A 1 86 ? -12.829 -1.678 20.410 1.00 86.38 86 PHE A O 1
ATOM 685 N N . GLU A 1 87 ? -12.349 0.296 19.448 1.00 84.19 87 GLU A N 1
ATOM 686 C CA . GLU A 1 87 ? -12.825 1.129 20.561 1.00 84.19 87 GLU A CA 1
ATOM 687 C C . GLU A 1 87 ? -14.293 0.846 20.921 1.00 84.19 87 GLU A C 1
ATOM 689 O O . GLU A 1 87 ? -14.642 0.779 22.089 1.00 84.19 87 GLU A O 1
ATOM 694 N N . LYS A 1 88 ? -15.162 0.620 19.926 1.00 81.25 88 LYS A N 1
ATOM 695 C CA . LYS A 1 88 ? -16.591 0.316 20.149 1.00 81.25 88 LYS A CA 1
ATOM 696 C C . LYS A 1 88 ? -16.862 -1.088 20.711 1.00 81.25 88 LYS A C 1
ATOM 698 O O . LYS A 1 88 ? -18.023 -1.403 20.980 1.00 81.25 88 LYS A O 1
ATOM 703 N N . ARG A 1 89 ? -15.853 -1.964 20.770 1.00 67.94 89 ARG A N 1
ATOM 704 C CA . ARG A 1 89 ? -15.982 -3.354 21.246 1.00 67.94 89 ARG A CA 1
ATOM 705 C C . ARG A 1 89 ? -15.545 -3.533 22.702 1.00 67.94 89 ARG A C 1
ATOM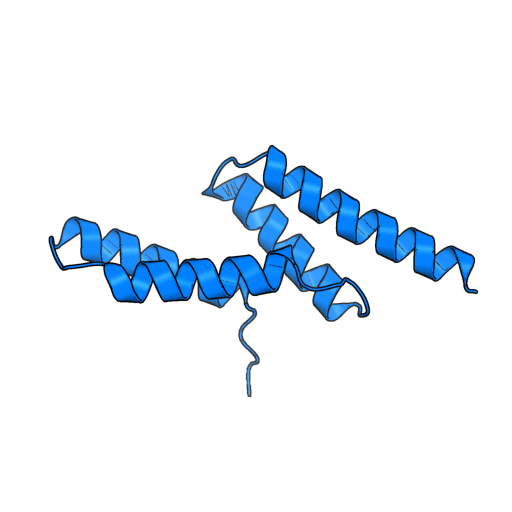 707 O O . ARG A 1 89 ? -15.905 -4.565 23.269 1.00 67.94 89 ARG A O 1
ATOM 714 N N . ASP A 1 90 ? -14.814 -2.568 23.254 1.00 52.44 90 ASP A N 1
ATOM 715 C CA . ASP A 1 90 ? -14.447 -2.474 24.675 1.00 52.44 90 ASP A CA 1
ATOM 716 C C . ASP A 1 90 ? -15.480 -1.644 25.463 1.00 52.44 90 ASP A C 1
ATOM 718 O O . ASP A 1 90 ? -15.672 -1.936 26.668 1.00 52.44 90 ASP A O 1
#

Secondary structure (DSSP, 8-state):
-----HHHHHHHHHHHHHHHHHHT---HHHHHHHHHHHHHHHSS---SHHHHHHHHHHHHHIIIII--HHHHHHHHHHHHHHHHHHHTT-